Protein AF-A0A397PAZ5-F1 (afdb_monomer_lite)

Sequence (68 aa):
MDRKRSEIEKLLEDPATSFWLKAALRAALTRDPIDAERDASTLYLVLRCRAEQALKSDLATARPRRGR

Secondary structure (DSSP, 8-state):
------HHHHHHH-TTS-HHHHHHHHHHTTS-HHHHHHHHHHHHHHHHHHHHHHHHHHHHHTS-----

pLDDT: mean 87.58, std 15.82, range [39.28, 98.5]

Structure (mmCIF, N/CA/C/O backbone):
data_AF-A0A397PAZ5-F1
#
_entry.id   AF-A0A397PAZ5-F1
#
loop_
_atom_site.group_PDB
_atom_site.id
_atom_site.type_symbol
_atom_site.label_atom_id
_atom_site.label_alt_id
_atom_site.label_comp_id
_atom_site.label_asym_id
_atom_site.label_entity_id
_atom_site.label_seq_id
_atom_site.pdbx_PDB_ins_code
_atom_site.Cartn_x
_atom_site.Cartn_y
_atom_site.Cartn_z
_atom_site.occupancy
_atom_site.B_iso_or_equiv
_atom_site.auth_seq_id
_atom_site.auth_comp_id
_atom_site.auth_asym_id
_atom_site.auth_atom_id
_atom_site.pdbx_PDB_model_num
ATOM 1 N N . MET A 1 1 ? 31.309 5.617 -2.281 1.00 39.28 1 MET A N 1
ATOM 2 C CA . MET A 1 1 ? 30.206 5.510 -3.263 1.00 39.28 1 MET A CA 1
ATOM 3 C C . MET A 1 1 ? 28.907 5.539 -2.483 1.00 39.28 1 MET A C 1
ATOM 5 O O . MET A 1 1 ? 28.346 4.491 -2.182 1.00 39.28 1 MET A O 1
ATOM 9 N N . ASP A 1 2 ? 28.490 6.733 -2.075 1.00 51.22 2 ASP A N 1
ATOM 10 C CA . ASP A 1 2 ? 27.277 6.950 -1.290 1.00 51.22 2 ASP A CA 1
ATOM 11 C C . ASP A 1 2 ? 26.043 6.676 -2.151 1.00 51.22 2 ASP A C 1
ATOM 13 O O . ASP A 1 2 ? 25.539 7.534 -2.875 1.00 51.22 2 ASP A O 1
ATOM 17 N N . ARG A 1 3 ? 25.588 5.421 -2.112 1.00 52.16 3 ARG A N 1
ATOM 18 C CA . ARG A 1 3 ? 24.355 4.966 -2.753 1.00 52.16 3 ARG A CA 1
ATOM 19 C C . ARG A 1 3 ? 23.181 5.523 -1.961 1.00 52.16 3 ARG A C 1
ATOM 21 O O . ARG A 1 3 ? 22.770 4.946 -0.956 1.00 52.16 3 ARG A O 1
ATOM 28 N N . LYS A 1 4 ? 22.617 6.642 -2.407 1.00 56.19 4 LYS A N 1
ATOM 29 C CA . LYS A 1 4 ? 21.258 7.014 -2.006 1.00 56.19 4 LYS A CA 1
ATOM 30 C C . LYS A 1 4 ? 20.320 5.908 -2.501 1.00 56.19 4 LYS A C 1
ATOM 32 O O . LYS A 1 4 ? 20.008 5.867 -3.685 1.00 56.19 4 LYS A O 1
ATOM 37 N N . ARG A 1 5 ? 19.924 4.994 -1.608 1.00 66.75 5 ARG A N 1
ATOM 38 C CA . ARG A 1 5 ? 18.834 4.038 -1.859 1.00 66.75 5 ARG A CA 1
ATOM 39 C C . ARG A 1 5 ? 17.584 4.813 -2.261 1.00 66.75 5 ARG A C 1
ATOM 41 O O . ARG A 1 5 ? 17.290 5.850 -1.657 1.00 66.75 5 ARG A O 1
ATOM 48 N N . SER A 1 6 ? 16.871 4.312 -3.260 1.00 86.94 6 SER A N 1
ATOM 49 C CA . SER A 1 6 ? 15.555 4.834 -3.626 1.00 86.94 6 SER A CA 1
ATOM 50 C C . SER A 1 6 ? 14.583 4.680 -2.448 1.00 86.94 6 SER A C 1
ATOM 52 O O . SER A 1 6 ? 14.725 3.772 -1.629 1.00 86.94 6 SER A O 1
ATOM 54 N N . GLU A 1 7 ? 13.582 5.557 -2.341 1.00 90.44 7 GLU A N 1
ATOM 55 C CA . GLU A 1 7 ? 12.545 5.445 -1.296 1.00 90.44 7 GLU A CA 1
ATOM 56 C C . GLU A 1 7 ? 11.817 4.089 -1.346 1.00 90.44 7 GLU A C 1
ATOM 58 O O . GLU A 1 7 ? 11.456 3.533 -0.312 1.00 90.44 7 GLU A O 1
ATOM 63 N N . ILE A 1 8 ? 11.691 3.508 -2.545 1.00 93.38 8 ILE A N 1
ATOM 64 C CA . ILE A 1 8 ? 11.156 2.160 -2.761 1.00 93.38 8 ILE A CA 1
ATOM 65 C C . ILE A 1 8 ? 12.018 1.109 -2.050 1.00 93.38 8 ILE A C 1
ATOM 67 O O . ILE A 1 8 ? 11.493 0.297 -1.291 1.00 93.38 8 ILE A O 1
ATOM 71 N N . GLU A 1 9 ? 13.337 1.126 -2.256 1.00 94.00 9 GLU A N 1
ATOM 72 C CA . GLU A 1 9 ? 14.255 0.183 -1.600 1.00 94.00 9 GLU A CA 1
ATOM 73 C C . GLU A 1 9 ? 14.231 0.350 -0.081 1.00 94.00 9 GLU A C 1
ATOM 75 O O . GLU A 1 9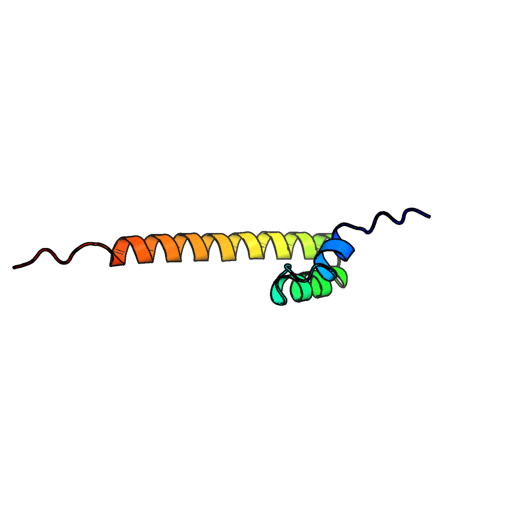 ? 14.181 -0.645 0.638 1.00 94.00 9 GLU A O 1
ATOM 80 N N . LYS A 1 10 ? 14.185 1.596 0.413 1.00 94.81 10 LYS A N 1
ATOM 81 C CA . LYS A 1 10 ? 14.077 1.868 1.854 1.00 94.81 10 LYS A CA 1
ATOM 82 C C . LYS A 1 10 ? 12.831 1.216 2.455 1.00 94.81 10 LYS A C 1
ATOM 84 O O . LYS A 1 10 ? 12.953 0.533 3.464 1.00 94.81 10 LYS A O 1
ATOM 89 N N . LEU A 1 11 ? 11.665 1.361 1.820 1.00 94.75 11 LEU A N 1
ATOM 90 C CA . LEU A 1 11 ? 10.417 0.736 2.281 1.00 94.75 11 LEU A CA 1
ATOM 91 C C . LEU A 1 11 ? 10.453 -0.798 2.200 1.00 94.75 11 LEU A C 1
ATOM 93 O O . LEU A 1 11 ? 9.927 -1.490 3.072 1.00 94.75 11 LEU A O 1
ATOM 97 N N . LEU A 1 12 ? 11.072 -1.365 1.161 1.00 96.19 12 LEU A N 1
ATOM 98 C CA . LEU A 1 12 ? 11.163 -2.821 1.009 1.00 96.19 12 LEU A CA 1
ATOM 99 C C . LEU A 1 12 ? 12.117 -3.461 2.029 1.00 96.19 12 LEU A C 1
ATOM 101 O O . LEU A 1 12 ? 11.851 -4.568 2.513 1.00 96.19 12 LEU A O 1
ATOM 105 N N . GLU A 1 13 ? 13.202 -2.775 2.379 1.00 95.94 13 GLU A N 1
ATOM 106 C CA . GLU A 1 13 ? 14.219 -3.263 3.313 1.00 95.94 13 GLU A CA 1
ATOM 107 C C . GLU A 1 13 ? 13.890 -2.957 4.777 1.00 95.94 13 GLU A C 1
ATOM 109 O O . GLU A 1 13 ? 14.303 -3.711 5.655 1.00 95.94 13 GLU A O 1
ATOM 114 N N . ASP A 1 14 ? 13.102 -1.918 5.057 1.00 96.31 14 ASP A N 1
ATOM 115 C CA . ASP A 1 14 ? 12.767 -1.509 6.421 1.00 96.31 14 ASP A CA 1
ATOM 116 C C . ASP A 1 14 ? 11.957 -2.592 7.165 1.00 96.31 14 A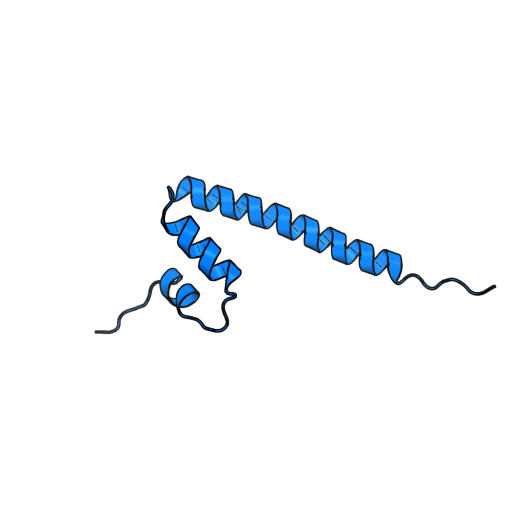SP A C 1
ATOM 118 O O . ASP A 1 14 ? 10.829 -2.898 6.767 1.00 96.31 14 ASP A O 1
ATOM 122 N N . PRO A 1 15 ? 12.479 -3.200 8.248 1.00 95.94 15 PRO A N 1
ATOM 123 C CA . PRO A 1 15 ? 11.764 -4.223 9.009 1.00 95.94 15 PRO A CA 1
ATOM 124 C C . PRO A 1 15 ? 10.504 -3.698 9.714 1.00 95.94 15 PRO A C 1
ATOM 126 O O . PRO A 1 15 ? 9.635 -4.504 10.040 1.00 95.94 15 PRO A O 1
ATOM 129 N N . ALA A 1 16 ? 10.378 -2.383 9.930 1.00 96.94 16 ALA A N 1
ATOM 130 C CA . ALA A 1 16 ? 9.176 -1.775 10.501 1.00 96.94 16 ALA A CA 1
ATOM 131 C C . ALA A 1 16 ? 8.038 -1.630 9.476 1.00 96.94 16 ALA A C 1
ATOM 133 O O . ALA A 1 16 ? 6.869 -1.511 9.852 1.00 96.94 16 ALA A O 1
ATOM 134 N N . THR A 1 17 ? 8.347 -1.682 8.177 1.00 96.56 17 THR A N 1
ATOM 135 C CA . THR A 1 17 ? 7.330 -1.657 7.126 1.00 96.56 17 THR A CA 1
ATOM 136 C C . THR A 1 17 ? 6.569 -2.984 7.100 1.00 96.56 17 THR A C 1
ATOM 138 O O . THR A 1 17 ? 7.157 -4.067 7.037 1.00 96.56 17 THR A O 1
ATOM 141 N N . SER A 1 18 ? 5.235 -2.913 7.120 1.00 97.56 18 SER A N 1
ATOM 142 C CA . SER A 1 18 ? 4.388 -4.105 7.201 1.00 97.56 18 SER A CA 1
ATOM 143 C C . SER A 1 18 ? 4.577 -5.038 5.999 1.00 97.56 18 SER A C 1
ATOM 145 O O . SER A 1 18 ? 4.736 -4.599 4.858 1.00 97.56 18 SER A O 1
ATOM 147 N N . PHE A 1 19 ? 4.499 -6.352 6.240 1.00 97.25 19 PHE A N 1
ATOM 148 C CA . PHE A 1 19 ? 4.610 -7.359 5.177 1.00 97.25 19 PHE A CA 1
ATOM 149 C C . PHE A 1 19 ? 3.602 -7.136 4.047 1.00 97.25 19 PHE A C 1
ATOM 151 O O . PHE A 1 19 ? 3.942 -7.304 2.876 1.00 97.25 19 PHE A O 1
ATOM 158 N N . TRP A 1 20 ? 2.382 -6.716 4.392 1.00 97.06 20 TRP A N 1
ATOM 159 C CA . TRP A 1 20 ? 1.347 -6.411 3.411 1.00 97.06 20 TRP A CA 1
ATOM 160 C C . TRP A 1 20 ? 1.737 -5.227 2.520 1.00 97.06 20 TRP A C 1
ATOM 162 O O . TRP A 1 20 ? 1.635 -5.335 1.300 1.00 97.06 20 TRP A O 1
ATOM 172 N N . LEU A 1 21 ? 2.259 -4.137 3.096 1.00 97.12 21 LEU A N 1
ATOM 173 C CA . LEU A 1 21 ? 2.675 -2.970 2.315 1.00 97.12 21 LEU A CA 1
ATOM 174 C C . LEU A 1 21 ? 3.863 -3.299 1.402 1.00 97.12 21 LEU A C 1
ATOM 176 O O . LEU A 1 21 ? 3.872 -2.896 0.242 1.00 97.12 21 LEU A O 1
ATOM 180 N N . LYS A 1 22 ? 4.825 -4.104 1.872 1.00 97.94 22 LYS A N 1
ATOM 181 C CA . LYS A 1 22 ? 5.932 -4.590 1.028 1.00 97.94 22 LYS A CA 1
ATOM 182 C C . LYS A 1 22 ? 5.439 -5.439 -0.140 1.00 97.94 22 LYS A C 1
ATOM 184 O O . LYS A 1 22 ? 5.937 -5.295 -1.254 1.00 97.94 22 LYS A O 1
ATOM 189 N N . ALA A 1 23 ? 4.480 -6.331 0.104 1.00 97.56 23 ALA A N 1
ATOM 190 C CA . ALA A 1 23 ? 3.895 -7.165 -0.942 1.00 97.56 23 ALA A CA 1
ATOM 191 C C . ALA A 1 23 ? 3.124 -6.321 -1.970 1.00 97.56 23 ALA A C 1
ATOM 193 O O . ALA A 1 23 ? 3.326 -6.499 -3.170 1.00 97.56 23 ALA A O 1
ATOM 194 N N . ALA A 1 24 ? 2.313 -5.364 -1.508 1.00 96.81 24 ALA A N 1
ATOM 195 C CA . ALA A 1 24 ? 1.588 -4.435 -2.370 1.00 96.81 24 ALA A CA 1
ATOM 196 C C . ALA A 1 24 ? 2.544 -3.589 -3.226 1.00 96.81 24 ALA A C 1
ATOM 198 O O . ALA A 1 24 ? 2.354 -3.487 -4.435 1.00 96.81 24 ALA A O 1
ATOM 199 N N . LEU A 1 25 ? 3.619 -3.061 -2.629 1.00 96.62 25 LEU A N 1
ATOM 200 C CA . LEU A 1 25 ? 4.636 -2.296 -3.349 1.00 96.62 25 LEU A CA 1
ATOM 201 C C . LEU A 1 25 ? 5.351 -3.154 -4.404 1.00 96.62 25 LEU A C 1
ATOM 203 O O . LEU A 1 25 ? 5.493 -2.722 -5.541 1.00 96.62 25 LEU A O 1
ATOM 207 N N . ARG A 1 26 ? 5.738 -4.396 -4.079 1.00 97.31 26 ARG A N 1
ATOM 208 C CA . ARG A 1 26 ? 6.340 -5.319 -5.063 1.00 97.31 26 ARG A CA 1
ATOM 209 C C . ARG A 1 26 ? 5.409 -5.608 -6.239 1.00 97.31 26 ARG A C 1
ATOM 211 O O . ARG A 1 26 ? 5.876 -5.619 -7.371 1.00 97.31 26 ARG A O 1
ATOM 218 N N . ALA A 1 27 ? 4.119 -5.813 -5.981 1.00 96.38 27 ALA A N 1
ATOM 219 C CA . ALA A 1 27 ? 3.129 -6.040 -7.033 1.00 96.38 27 ALA A CA 1
ATOM 220 C C . ALA A 1 27 ? 2.879 -4.783 -7.888 1.00 96.38 27 ALA A C 1
ATOM 222 O O . ALA A 1 27 ? 2.692 -4.883 -9.098 1.00 96.38 27 ALA A O 1
ATOM 223 N N . ALA A 1 28 ? 2.906 -3.593 -7.281 1.00 96.50 28 ALA A N 1
ATOM 224 C CA . ALA A 1 28 ? 2.769 -2.327 -7.997 1.00 96.50 28 ALA A CA 1
ATOM 225 C C . ALA A 1 28 ? 3.942 -2.080 -8.962 1.00 96.50 28 ALA A C 1
ATOM 227 O O . ALA A 1 28 ? 3.727 -1.634 -10.084 1.00 96.50 28 ALA A O 1
ATOM 228 N N . LEU A 1 29 ? 5.171 -2.440 -8.569 1.00 95.88 29 LEU A N 1
ATOM 229 C CA . LEU A 1 29 ? 6.379 -2.251 -9.388 1.00 95.88 29 LEU A CA 1
ATOM 230 C C . LEU A 1 29 ? 6.422 -3.109 -10.662 1.00 95.88 29 LEU A C 1
ATOM 232 O O . LEU A 1 29 ? 7.232 -2.834 -11.542 1.00 95.88 29 LEU A O 1
ATOM 236 N N . THR A 1 30 ? 5.581 -4.141 -10.774 1.00 96.44 30 THR A N 1
ATOM 237 C CA . THR A 1 30 ? 5.483 -4.970 -11.988 1.00 96.44 30 THR A CA 1
ATOM 238 C C . THR A 1 30 ? 4.407 -4.489 -12.966 1.00 96.44 30 THR A C 1
ATOM 240 O O . THR A 1 30 ? 4.193 -5.134 -13.990 1.00 96.44 30 THR A O 1
ATOM 243 N N . ARG A 1 31 ? 3.680 -3.413 -12.641 1.00 95.06 31 ARG A N 1
ATOM 244 C CA . ARG A 1 31 ? 2.579 -2.859 -13.446 1.00 95.06 31 ARG A CA 1
ATOM 245 C C . ARG A 1 31 ? 3.026 -1.598 -14.186 1.00 95.06 31 ARG A C 1
ATOM 247 O O . ARG A 1 31 ? 4.083 -1.040 -13.901 1.00 95.06 31 ARG A O 1
ATOM 254 N N . ASP A 1 32 ? 2.192 -1.140 -15.117 1.00 97.94 32 ASP A N 1
ATOM 255 C CA . ASP A 1 32 ? 2.317 0.217 -15.646 1.00 97.94 32 ASP A CA 1
ATOM 256 C C . ASP A 1 32 ? 2.231 1.234 -14.486 1.00 97.94 32 ASP A C 1
ATOM 258 O O . ASP A 1 32 ? 1.351 1.103 -13.626 1.00 97.94 32 ASP A O 1
ATOM 262 N N . PRO A 1 33 ? 3.139 2.223 -14.411 1.00 93.62 33 PRO A N 1
ATOM 263 C CA . PRO A 1 33 ? 3.208 3.139 -13.276 1.00 93.62 33 PRO A CA 1
ATOM 264 C C . PRO A 1 33 ? 1.967 4.030 -13.124 1.00 93.62 33 PRO A C 1
ATOM 266 O O . PRO A 1 33 ? 1.655 4.427 -12.002 1.00 93.62 33 PRO A O 1
ATOM 269 N N . ILE A 1 34 ? 1.250 4.338 -14.212 1.00 97.06 34 ILE A N 1
ATOM 270 C CA . ILE A 1 34 ? 0.030 5.156 -14.166 1.00 97.06 34 ILE A CA 1
ATOM 271 C C . ILE A 1 34 ? -1.122 4.327 -13.591 1.00 97.06 34 ILE A C 1
ATOM 273 O O . ILE A 1 34 ? -1.879 4.817 -12.751 1.00 97.06 34 ILE A O 1
ATOM 277 N N . ASP A 1 35 ? -1.239 3.062 -13.994 1.00 97.56 35 ASP A N 1
ATOM 278 C CA . ASP A 1 35 ? -2.250 2.156 -13.441 1.00 97.56 35 ASP A CA 1
ATOM 279 C C . ASP A 1 35 ? -1.969 1.826 -11.970 1.00 97.56 35 ASP A C 1
ATOM 281 O O . ASP A 1 35 ? -2.878 1.859 -11.141 1.00 97.56 35 ASP A O 1
ATOM 285 N N . ALA A 1 36 ? -0.705 1.574 -11.617 1.00 96.88 36 ALA A N 1
ATOM 286 C CA . ALA A 1 36 ? -0.297 1.294 -10.243 1.00 96.88 36 ALA A CA 1
ATOM 287 C C . ALA A 1 36 ? -0.618 2.451 -9.279 1.00 96.88 36 A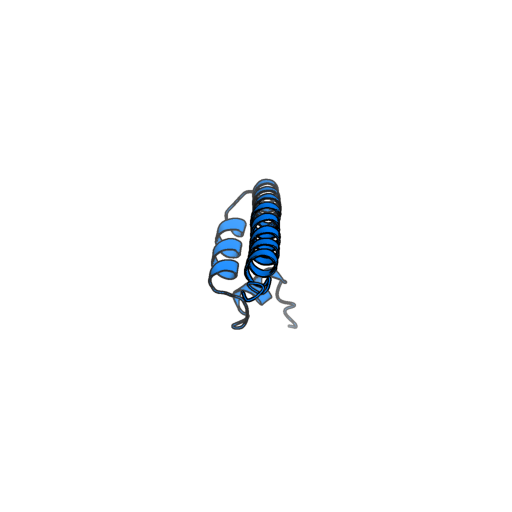LA A C 1
ATOM 289 O O . ALA A 1 36 ? -1.078 2.211 -8.160 1.00 96.88 36 ALA A O 1
ATOM 290 N N . GLU A 1 37 ? -0.403 3.700 -9.706 1.00 97.25 37 GLU A N 1
ATOM 291 C CA . GLU A 1 37 ? -0.757 4.888 -8.920 1.00 97.25 37 GLU A CA 1
ATOM 292 C C . GLU A 1 37 ? -2.273 4.987 -8.710 1.00 97.25 37 GLU A C 1
ATOM 294 O O . GLU A 1 37 ? -2.730 5.128 -7.573 1.00 97.25 37 GLU A O 1
ATOM 299 N N . ARG A 1 38 ? -3.067 4.816 -9.773 1.00 98.12 38 ARG A N 1
ATOM 300 C CA . ARG A 1 38 ? -4.537 4.859 -9.695 1.00 98.12 38 ARG A CA 1
ATOM 301 C C . ARG A 1 38 ? -5.118 3.763 -8.806 1.00 98.12 38 ARG A C 1
ATOM 303 O O . ARG A 1 38 ? -6.045 4.025 -8.030 1.00 98.12 38 ARG A O 1
ATOM 310 N N . ASP A 1 39 ? -4.572 2.553 -8.893 1.00 97.38 39 ASP A N 1
ATOM 311 C CA . ASP A 1 39 ? -4.961 1.421 -8.050 1.00 97.38 39 ASP A CA 1
ATOM 312 C C . ASP A 1 39 ? -4.659 1.719 -6.571 1.00 97.38 39 ASP A C 1
ATOM 314 O O . ASP A 1 39 ? -5.511 1.508 -5.702 1.00 97.38 39 ASP A O 1
ATOM 318 N N . ALA A 1 40 ? -3.477 2.272 -6.277 1.00 96.88 40 ALA A N 1
ATOM 319 C CA . ALA A 1 40 ? -3.082 2.657 -4.923 1.00 96.88 40 ALA A CA 1
ATOM 320 C C . ALA A 1 40 ? -3.967 3.780 -4.353 1.00 96.88 40 ALA A C 1
ATOM 322 O O . ALA A 1 40 ? -4.415 3.692 -3.206 1.00 96.88 40 ALA A O 1
ATOM 323 N N . SER A 1 41 ? -4.276 4.798 -5.159 1.00 98.00 41 SER A N 1
ATOM 324 C CA . SER A 1 41 ? -5.191 5.888 -4.802 1.00 98.00 41 SER A CA 1
ATOM 325 C C . SER A 1 41 ? -6.602 5.366 -4.499 1.00 98.00 41 SER A C 1
ATOM 327 O O . SER A 1 41 ? -7.202 5.722 -3.480 1.00 98.00 41 SER A O 1
ATOM 329 N N . THR A 1 42 ? -7.112 4.442 -5.318 1.00 98.31 42 THR A N 1
ATOM 330 C CA . THR A 1 42 ? -8.405 3.778 -5.085 1.00 98.31 42 THR A CA 1
ATOM 331 C C . THR A 1 42 ? -8.397 2.971 -3.785 1.00 98.31 42 THR A C 1
ATOM 333 O O . THR A 1 42 ? -9.307 3.097 -2.960 1.00 98.31 42 THR A O 1
ATOM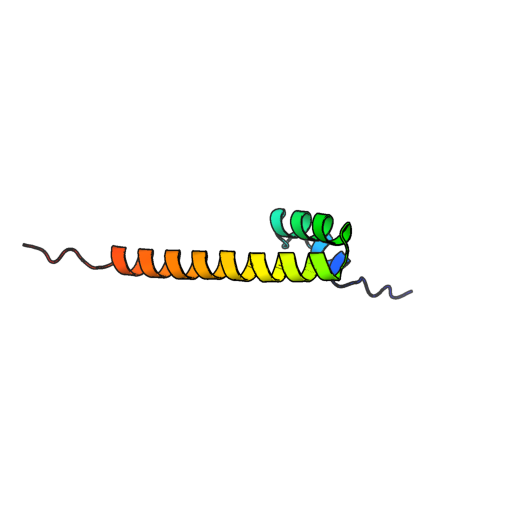 336 N N . LEU A 1 43 ? -7.347 2.180 -3.559 1.00 97.69 43 LEU A N 1
ATOM 337 C CA . LEU A 1 43 ? -7.177 1.379 -2.349 1.00 97.69 43 LEU A CA 1
ATOM 338 C C . LEU A 1 43 ? -7.146 2.250 -1.088 1.00 97.69 43 LEU A C 1
ATOM 340 O O . LEU A 1 43 ? -7.824 1.932 -0.108 1.00 97.69 43 LEU A O 1
ATOM 344 N N . TYR A 1 44 ? -6.421 3.371 -1.119 1.00 98.12 44 TYR A N 1
ATOM 345 C CA . TYR A 1 44 ? -6.385 4.333 -0.019 1.00 98.12 44 TYR A CA 1
ATOM 346 C C . TYR A 1 44 ? -7.784 4.853 0.334 1.00 98.12 44 TYR A C 1
ATOM 348 O O . TYR A 1 44 ? -8.163 4.833 1.507 1.00 98.12 44 TYR A O 1
ATOM 356 N N . LEU A 1 45 ? -8.576 5.267 -0.661 1.00 98.50 45 LEU A N 1
ATOM 357 C CA . LEU A 1 45 ? -9.934 5.776 -0.437 1.00 98.50 45 LEU A CA 1
ATOM 358 C C . LEU A 1 45 ? -10.844 4.725 0.215 1.00 98.50 45 LEU A C 1
ATOM 360 O O . LEU A 1 45 ? -11.566 5.038 1.166 1.00 98.50 45 LEU A O 1
ATOM 364 N N . VAL A 1 46 ? -10.778 3.472 -0.245 1.00 98.31 46 VAL A N 1
ATOM 365 C CA . VAL A 1 46 ? -11.557 2.359 0.324 1.00 98.31 46 VAL A CA 1
ATOM 366 C C . VAL A 1 46 ? -11.153 2.085 1.774 1.00 98.31 46 VAL A C 1
ATOM 368 O O . VAL A 1 46 ? -12.016 1.992 2.652 1.00 98.31 46 VAL A O 1
ATOM 371 N N . LEU A 1 47 ? -9.849 1.984 2.051 1.00 97.44 47 LEU A N 1
ATOM 372 C CA . LEU A 1 47 ? -9.337 1.720 3.398 1.00 97.44 47 LEU A CA 1
ATOM 373 C C . LEU A 1 47 ? -9.665 2.859 4.364 1.00 97.44 47 LEU A C 1
ATOM 375 O O . LEU A 1 47 ? -10.083 2.604 5.494 1.00 97.44 47 LEU A O 1
ATOM 379 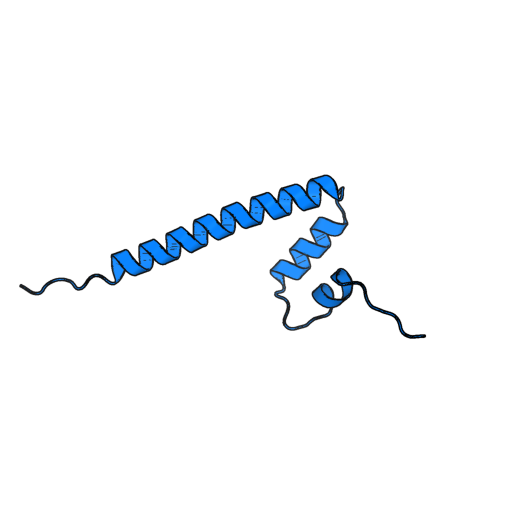N N . ARG A 1 48 ? -9.540 4.107 3.908 1.00 98.00 48 ARG A N 1
ATOM 380 C CA . ARG A 1 48 ? -9.915 5.289 4.682 1.00 98.00 48 ARG A CA 1
ATOM 381 C C . ARG A 1 48 ? -11.401 5.269 5.035 1.00 98.00 48 ARG A C 1
ATOM 383 O O . ARG A 1 48 ? -11.744 5.410 6.204 1.00 98.00 48 ARG A O 1
ATOM 390 N N . CYS A 1 49 ? -12.276 5.034 4.057 1.00 97.88 49 CYS A N 1
ATOM 391 C CA . CYS A 1 49 ? -13.718 4.944 4.290 1.00 97.88 49 CYS A CA 1
ATOM 392 C C . CYS A 1 49 ? -14.059 3.841 5.308 1.00 97.88 49 CYS A C 1
ATOM 394 O O . CYS A 1 49 ? -14.868 4.047 6.214 1.00 97.88 49 CYS A O 1
ATOM 396 N N . ARG A 1 50 ? -13.398 2.681 5.212 1.00 97.50 50 ARG A N 1
ATOM 397 C CA . ARG A 1 50 ? -13.552 1.585 6.179 1.00 97.50 50 ARG A CA 1
ATOM 398 C C . ARG A 1 50 ? -13.088 1.979 7.585 1.00 97.50 50 ARG A C 1
ATOM 400 O O . ARG A 1 50 ? -13.772 1.654 8.552 1.00 97.50 50 ARG A O 1
ATOM 407 N N . ALA A 1 51 ? -11.954 2.667 7.710 1.00 96.75 51 ALA A N 1
ATOM 408 C CA . ALA A 1 51 ? -11.437 3.128 8.998 1.00 96.75 51 ALA A CA 1
ATOM 409 C C . ALA A 1 51 ? -12.375 4.156 9.655 1.00 96.75 51 ALA A C 1
ATOM 411 O O . ALA A 1 51 ? -12.680 4.048 10.841 1.00 96.75 51 ALA A O 1
ATOM 412 N N . GLU A 1 52 ? -12.897 5.106 8.875 1.00 96.62 52 GLU A N 1
ATOM 413 C CA . GLU A 1 52 ? -13.886 6.084 9.343 1.00 96.62 52 GLU A CA 1
ATOM 414 C C . GLU A 1 52 ? -15.180 5.407 9.823 1.00 96.62 52 GLU A C 1
ATOM 416 O O . GLU A 1 52 ? -15.764 5.824 10.824 1.00 96.62 52 GLU A O 1
ATOM 421 N N . GLN A 1 53 ? -15.633 4.359 9.129 1.00 95.44 53 GLN A N 1
ATOM 422 C CA . GLN A 1 53 ? -16.794 3.572 9.547 1.00 95.44 53 GLN A CA 1
ATOM 423 C C . GLN A 1 53 ? -16.532 2.821 10.853 1.00 95.44 53 GLN A C 1
ATOM 425 O O . GLN A 1 53 ? -17.352 2.917 11.760 1.00 95.44 53 GLN A O 1
ATOM 430 N N . ALA A 1 54 ? -15.388 2.142 10.978 1.00 94.38 54 ALA A N 1
ATOM 431 C CA . ALA A 1 54 ? -15.019 1.430 12.201 1.00 94.38 54 ALA A CA 1
ATOM 432 C C . ALA A 1 54 ? -14.992 2.372 13.416 1.00 94.38 54 ALA A C 1
ATOM 434 O O . ALA A 1 54 ? -15.598 2.075 14.441 1.00 94.38 54 ALA A O 1
ATOM 435 N N . LEU A 1 55 ? -14.404 3.564 13.262 1.00 93.31 55 LEU A N 1
ATOM 436 C CA . LEU A 1 55 ? -14.371 4.565 14.326 1.00 93.31 55 LEU A CA 1
ATOM 437 C C . LEU A 1 55 ? -15.778 5.052 14.717 1.00 93.31 55 LEU A C 1
ATOM 439 O O . LEU A 1 55 ? -16.086 5.185 15.899 1.00 93.31 55 LEU A O 1
ATOM 443 N N . LYS A 1 56 ? -16.659 5.304 13.739 1.00 89.12 56 LYS A N 1
ATOM 444 C CA . LYS A 1 56 ? -18.058 5.687 14.008 1.00 89.12 56 LYS A CA 1
ATOM 445 C C . LYS A 1 56 ? -18.827 4.572 14.718 1.00 89.12 56 LYS A C 1
ATOM 447 O O . LYS A 1 56 ? -19.612 4.859 15.621 1.00 89.12 56 LYS A O 1
ATOM 452 N N . SER A 1 57 ? -18.611 3.320 14.320 1.00 79.81 57 SER A N 1
ATOM 453 C CA . SER A 1 57 ? -19.219 2.150 14.953 1.00 79.81 57 SER A CA 1
ATOM 454 C C . SER A 1 57 ? -18.779 2.009 16.409 1.00 79.81 57 SER A C 1
ATOM 456 O O . SER A 1 57 ? -19.632 1.822 17.278 1.00 79.81 57 SER A O 1
ATOM 458 N N . ASP A 1 58 ? -17.494 2.187 16.706 1.00 77.62 58 ASP A N 1
ATOM 459 C CA . ASP A 1 58 ? -16.981 2.131 18.080 1.00 77.62 58 ASP A CA 1
ATOM 460 C C . ASP A 1 58 ? -17.615 3.219 18.961 1.00 77.62 58 ASP A C 1
ATOM 462 O O . ASP A 1 58 ? -18.079 2.938 20.070 1.00 77.62 58 ASP A O 1
ATOM 466 N N . LEU A 1 59 ? -17.756 4.442 18.437 1.00 71.25 59 LEU A N 1
ATOM 467 C CA . LEU A 1 59 ? -18.440 5.540 19.133 1.00 71.25 59 LEU A CA 1
ATOM 468 C C . LEU A 1 59 ? -19.933 5.261 19.373 1.00 71.25 59 LEU A C 1
ATOM 470 O O . LEU A 1 59 ? -20.466 5.606 20.429 1.00 71.25 59 LEU A O 1
ATOM 474 N N . ALA A 1 60 ? -20.619 4.624 18.421 1.00 70.44 60 ALA A N 1
ATOM 475 C CA . ALA A 1 60 ? -22.022 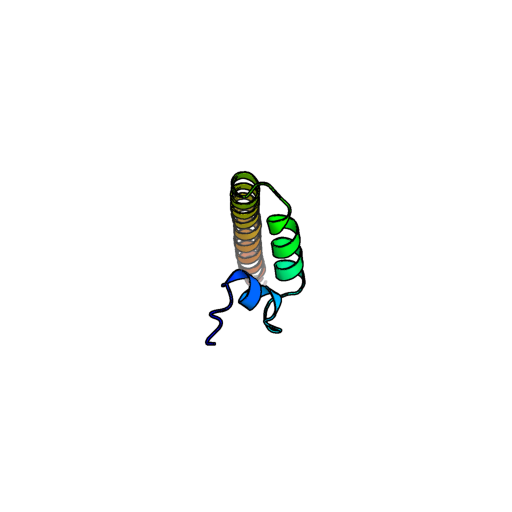4.239 18.580 1.00 70.44 60 ALA A CA 1
ATOM 476 C C . ALA A 1 60 ? -22.205 3.131 19.634 1.00 70.44 60 ALA A C 1
ATOM 478 O O . ALA A 1 60 ? -23.209 3.118 20.351 1.00 70.44 60 ALA A O 1
ATOM 479 N N . THR A 1 61 ? -21.222 2.236 19.759 1.00 64.56 61 THR A N 1
ATOM 480 C CA . THR A 1 61 ? -21.248 1.096 20.689 1.00 64.56 61 THR A CA 1
ATOM 481 C C . THR A 1 61 ? -20.852 1.499 22.116 1.00 64.56 61 THR A C 1
ATOM 483 O O . THR A 1 61 ? -21.322 0.896 23.078 1.00 64.56 61 THR A O 1
ATOM 486 N N . ALA A 1 62 ? -20.060 2.565 22.276 1.00 62.88 62 ALA A N 1
ATOM 487 C CA . ALA A 1 62 ? -19.627 3.102 23.571 1.00 62.88 62 ALA A CA 1
ATOM 488 C C . ALA A 1 62 ? -20.701 3.916 24.327 1.00 62.88 62 ALA A C 1
ATOM 490 O O . ALA A 1 62 ? -20.463 4.372 25.448 1.00 62.88 62 ALA A O 1
ATOM 491 N N . ARG A 1 63 ? -21.894 4.122 23.749 1.00 57.53 63 ARG A N 1
ATOM 492 C CA . ARG A 1 63 ? -22.979 4.854 24.415 1.00 57.53 63 ARG A CA 1
ATOM 493 C C . ARG A 1 63 ? -23.463 4.063 25.643 1.00 57.53 63 ARG A C 1
ATOM 495 O O . ARG A 1 63 ? -23.934 2.935 25.481 1.00 57.53 63 ARG A O 1
ATOM 502 N N . PRO A 1 64 ? -23.410 4.629 26.866 1.00 56.47 64 PRO A N 1
ATOM 503 C CA . PRO A 1 64 ? -23.806 3.905 28.064 1.00 56.47 64 PRO A CA 1
ATOM 504 C C . PRO A 1 64 ? -25.274 3.494 27.958 1.00 56.47 64 PRO A C 1
ATOM 506 O O . PRO A 1 64 ? -26.149 4.315 27.652 1.00 56.47 64 PRO A O 1
ATOM 509 N N . ARG A 1 65 ? -25.548 2.212 28.225 1.00 63.09 65 ARG A N 1
ATOM 510 C CA . ARG A 1 65 ? -26.904 1.732 28.499 1.00 63.09 65 ARG A CA 1
ATOM 511 C C . ARG A 1 65 ? -27.375 2.519 29.721 1.00 63.09 65 ARG A C 1
ATOM 513 O O . ARG A 1 65 ? -26.926 2.234 30.827 1.00 63.09 65 ARG A O 1
ATOM 520 N N . ARG A 1 66 ? -28.193 3.562 29.525 1.00 60.47 66 ARG A N 1
ATOM 521 C CA . ARG A 1 66 ? -28.824 4.270 30.647 1.00 60.47 66 ARG A CA 1
ATOM 522 C C . ARG A 1 66 ? -29.565 3.216 31.462 1.00 60.47 66 ARG A C 1
ATOM 524 O O . ARG A 1 66 ? -30.452 2.551 30.927 1.00 60.47 66 ARG A O 1
ATOM 531 N N . GLY A 1 67 ? -29.099 3.033 32.695 1.00 64.81 67 GLY A N 1
ATOM 532 C CA . GLY A 1 67 ? -29.674 2.122 33.668 1.00 64.81 67 GLY A CA 1
ATOM 533 C C . GLY A 1 67 ? -31.161 2.399 33.852 1.00 64.81 67 GLY A C 1
ATOM 534 O O . GLY A 1 67 ? -31.609 3.540 33.714 1.00 64.81 67 GLY A O 1
ATOM 535 N N . ARG A 1 68 ? -31.898 1.317 34.094 1.00 54.91 68 ARG A N 1
ATOM 536 C CA . ARG A 1 68 ? -33.264 1.347 34.606 1.00 54.91 68 ARG A CA 1
ATOM 537 C C . ARG A 1 68 ? -33.226 1.495 36.117 1.00 54.91 68 ARG A C 1
ATOM 539 O O . ARG A 1 68 ? -32.284 0.923 36.708 1.00 54.91 68 ARG A O 1
#

Foldseek 3Di:
DPDPDDPLVCLLPDPPRDPVVNVLSVVLVVDDVVVSVVVVVVVVVVVVVVVVVVVVVVVVVPPDPPDD

Radius of gyration: 19.2 Å; chains: 1; bounding box: 64×14×50 Å

Organism: NCBI:txid645617